Protein AF-A0A3P7K9B8-F1 (afdb_monomer)

Nearest PDB structures (foldseek):
  8fyy-assembly1_A  TM=9.669E-01  e=2.093E-11  Homo sapiens
  6ntu-assembly1_A  TM=9.648E-01  e=2.727E-11  Homo sapiens
  5xsu-assembly2_B  TM=9.622E-01  e=4.631E-11  Homo sapiens
  8u4w-assembly2_B  TM=9.549E-01  e=4.057E-11  Homo sapiens
  7kk3-assembly1_A  TM=9.601E-01  e=7.359E-11  Homo sapiens

Organism: Onchocerca ochengi (NCBI:txid42157)

Sequence (107 aa):
KLLWHGSRLTNWYSILSQGLRIAPPEAPVSGYMFGKGIYFADLSTKSANYCSPQQNKPGFLILAEVALGEMNELLQSDYHADKLPVGKSSTKGVGSIVPDPATYITL

Structure (mmCIF, N/CA/C/O backbone):
data_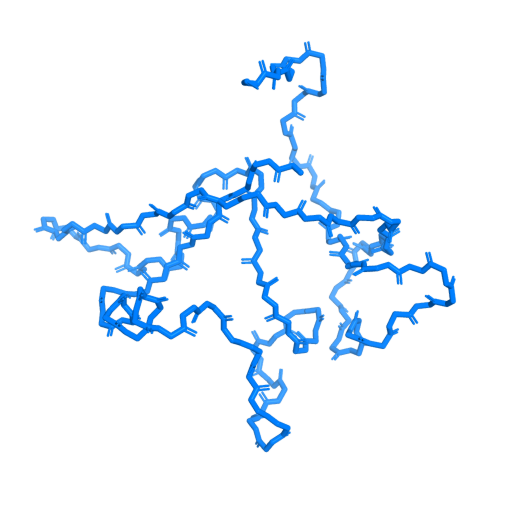AF-A0A3P7K9B8-F1
#
_entry.id   AF-A0A3P7K9B8-F1
#
loop_
_atom_site.group_PDB
_atom_site.id
_atom_site.type_symbol
_atom_site.label_atom_id
_atom_site.label_alt_id
_atom_site.label_comp_id
_atom_site.label_asym_id
_atom_site.label_entity_id
_atom_site.label_seq_id
_atom_site.pdbx_PDB_ins_code
_atom_site.Cartn_x
_atom_site.Cartn_y
_atom_site.Cartn_z
_atom_site.occupancy
_atom_site.B_iso_or_equiv
_atom_site.auth_seq_id
_atom_site.auth_comp_id
_atom_site.auth_asym_id
_atom_site.auth_atom_id
_atom_site.pdbx_PDB_model_num
ATOM 1 N N . LYS A 1 1 ? -11.457 0.436 -3.420 1.00 93.56 1 LYS A N 1
ATOM 2 C CA . LYS A 1 1 ? -10.644 1.429 -4.177 1.00 93.56 1 LYS A CA 1
ATOM 3 C C . LYS A 1 1 ? -9.490 0.704 -4.852 1.00 93.56 1 LYS A C 1
ATOM 5 O O . LYS A 1 1 ? -9.010 -0.250 -4.258 1.00 93.56 1 LYS A O 1
ATOM 10 N N . LEU A 1 2 ? -9.033 1.148 -6.023 1.00 97.38 2 LEU A N 1
ATOM 11 C CA . LEU A 1 2 ? -7.825 0.617 -6.661 1.00 97.38 2 LEU A CA 1
ATOM 12 C C . LEU A 1 2 ? -6.604 1.395 -6.143 1.00 97.38 2 LEU A C 1
ATOM 14 O O . LEU A 1 2 ? -6.563 2.614 -6.296 1.00 97.38 2 LEU A O 1
ATOM 18 N N . LEU A 1 3 ? -5.668 0.727 -5.461 1.00 98.25 3 LEU A N 1
ATOM 19 C CA . LEU A 1 3 ? -4.531 1.373 -4.785 1.00 98.25 3 LEU A CA 1
ATOM 20 C C . LEU A 1 3 ? -3.194 0.709 -5.132 1.00 98.25 3 LEU A C 1
ATOM 22 O O . LEU A 1 3 ? -3.136 -0.479 -5.447 1.00 98.25 3 LEU A O 1
ATOM 26 N N . TRP A 1 4 ? -2.113 1.480 -5.024 1.00 98.50 4 TRP A N 1
ATOM 27 C CA . TRP A 1 4 ? -0.753 1.073 -5.362 1.00 98.50 4 TRP A CA 1
ATOM 28 C C . TRP A 1 4 ? -0.047 0.370 -4.207 1.00 98.50 4 TRP A C 1
ATOM 30 O O . TRP A 1 4 ? -0.009 0.892 -3.090 1.00 98.50 4 TRP A O 1
ATOM 40 N N . HIS A 1 5 ? 0.648 -0.726 -4.502 1.00 98.25 5 HIS A N 1
ATOM 41 C CA . HIS A 1 5 ? 1.635 -1.339 -3.613 1.00 98.25 5 HIS A CA 1
ATOM 42 C C . HIS A 1 5 ? 2.971 -1.514 -4.343 1.00 98.25 5 HIS A C 1
ATOM 44 O O . HIS A 1 5 ? 3.011 -1.939 -5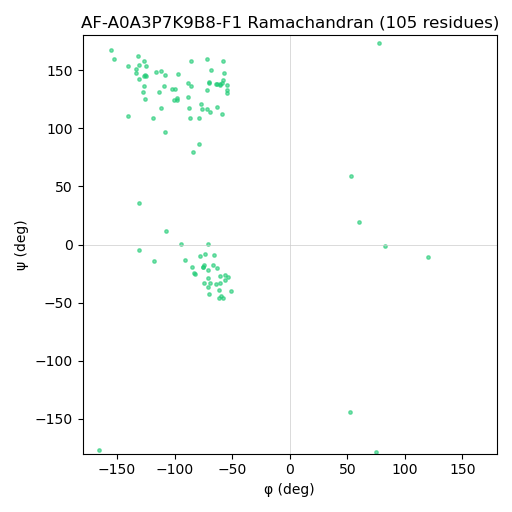.500 1.00 98.25 5 HIS A O 1
ATOM 50 N N . GLY A 1 6 ? 4.065 -1.180 -3.659 1.00 97.31 6 GLY A N 1
ATOM 51 C CA . GLY A 1 6 ? 5.428 -1.335 -4.156 1.00 97.31 6 GLY A CA 1
ATOM 52 C C . GLY A 1 6 ? 6.278 -2.125 -3.171 1.00 97.31 6 GLY A C 1
ATOM 53 O O . GLY A 1 6 ? 6.101 -2.022 -1.959 1.00 97.31 6 GLY A O 1
ATOM 54 N N . SER A 1 7 ? 7.193 -2.933 -3.699 1.00 96.38 7 SER A N 1
ATOM 55 C CA . SER A 1 7 ? 8.086 -3.781 -2.909 1.00 96.38 7 SER A CA 1
ATOM 56 C C . SER A 1 7 ? 9.382 -4.042 -3.667 1.00 96.38 7 SER A C 1
ATOM 58 O O . SER A 1 7 ? 9.441 -3.911 -4.895 1.00 96.38 7 SER A O 1
ATOM 60 N N . ARG A 1 8 ? 10.434 -4.434 -2.943 1.00 95.75 8 ARG A N 1
ATOM 61 C CA . ARG A 1 8 ? 11.726 -4.806 -3.538 1.00 95.75 8 ARG A CA 1
ATOM 62 C C . ARG A 1 8 ? 11.556 -5.943 -4.540 1.00 95.75 8 ARG A C 1
ATOM 64 O O . ARG A 1 8 ? 10.752 -6.846 -4.322 1.00 95.75 8 ARG A O 1
ATOM 71 N N . LEU A 1 9 ? 12.389 -5.942 -5.587 1.00 95.25 9 LEU A N 1
ATOM 72 C CA . LEU A 1 9 ? 12.337 -6.944 -6.657 1.00 95.25 9 LEU A CA 1
ATOM 73 C C . LEU A 1 9 ? 12.343 -8.392 -6.118 1.00 95.25 9 LEU A C 1
ATOM 75 O O . LEU A 1 9 ? 11.586 -9.241 -6.577 1.00 95.25 9 LEU A O 1
ATOM 79 N N . THR A 1 10 ? 13.145 -8.642 -5.080 1.00 95.25 10 THR A N 1
ATOM 80 C CA . THR A 1 10 ? 13.306 -9.945 -4.411 1.00 95.25 10 THR A CA 1
ATOM 81 C C . THR A 1 10 ? 12.041 -10.476 -3.739 1.00 95.25 10 THR A C 1
ATOM 83 O O . THR A 1 10 ? 11.953 -11.671 -3.480 1.00 95.25 10 THR A O 1
ATOM 86 N N . ASN A 1 11 ? 11.064 -9.613 -3.451 1.00 95.62 11 ASN A N 1
ATOM 87 C CA . ASN A 1 11 ? 9.844 -9.990 -2.739 1.00 95.62 11 ASN A CA 1
ATOM 88 C C . ASN A 1 11 ? 8.718 -10.421 -3.692 1.00 95.62 11 ASN A C 1
ATOM 90 O O . ASN A 1 11 ? 7.729 -10.994 -3.250 1.00 95.62 11 ASN A O 1
ATOM 94 N N . TRP A 1 12 ? 8.829 -10.160 -4.998 1.00 95.94 12 TRP A N 1
ATOM 95 C CA . TRP A 1 12 ? 7.706 -10.381 -5.916 1.00 95.94 12 TRP A CA 1
ATOM 96 C C . TRP A 1 12 ? 7.368 -11.846 -6.134 1.00 95.94 12 TRP A C 1
ATOM 98 O O . TRP A 1 12 ? 6.193 -12.170 -6.265 1.00 95.94 12 TRP A O 1
ATOM 108 N N . TYR A 1 13 ? 8.358 -12.741 -6.109 1.00 96.38 13 TYR A N 1
ATOM 109 C CA . TYR A 1 13 ? 8.077 -14.171 -6.203 1.00 96.38 13 TYR A CA 1
ATOM 110 C C . TYR A 1 13 ? 7.148 -14.637 -5.072 1.00 96.38 13 TYR A C 1
ATOM 112 O O . TYR A 1 13 ? 6.157 -15.318 -5.333 1.00 96.38 13 TYR A O 1
ATOM 120 N N . SER A 1 14 ? 7.411 -14.234 -3.823 1.00 96.31 14 SER A N 1
ATOM 121 C CA . SER A 1 14 ? 6.542 -14.592 -2.696 1.00 96.31 14 SER A CA 1
ATOM 122 C C . SER A 1 14 ? 5.197 -13.871 -2.769 1.00 96.31 14 SER A C 1
ATOM 124 O O . SER A 1 14 ? 4.171 -14.518 -2.600 1.00 96.31 14 SER A O 1
ATOM 126 N N . ILE A 1 15 ? 5.166 -12.577 -3.105 1.00 96.94 15 ILE A N 1
ATOM 127 C CA . ILE A 1 15 ? 3.910 -11.815 -3.227 1.00 96.94 15 ILE A CA 1
ATOM 128 C C . ILE A 1 15 ? 2.981 -12.426 -4.285 1.00 96.94 15 ILE A C 1
ATOM 130 O O . ILE A 1 15 ? 1.791 -12.582 -4.031 1.00 96.94 15 ILE A O 1
ATOM 134 N N . LEU A 1 16 ? 3.503 -12.800 -5.455 1.00 96.81 16 LEU A N 1
ATOM 135 C CA . LEU A 1 16 ? 2.690 -13.368 -6.535 1.00 96.81 16 LEU A CA 1
ATOM 136 C C . LEU A 1 16 ? 2.277 -14.820 -6.263 1.00 96.81 16 LEU A C 1
ATOM 138 O O . LEU A 1 16 ? 1.187 -15.221 -6.657 1.00 96.81 16 LEU A O 1
ATOM 142 N N . SER A 1 17 ? 3.119 -15.607 -5.586 1.00 97.44 17 SER A N 1
ATOM 143 C CA . SER A 1 17 ? 2.806 -17.012 -5.277 1.00 97.44 17 SER A CA 1
ATOM 144 C C . SER A 1 17 ? 1.917 -17.190 -4.045 1.00 97.44 17 SER A C 1
ATOM 146 O O . SER A 1 17 ? 1.234 -18.204 -3.927 1.00 97.44 17 SER A O 1
ATOM 148 N N . GLN A 1 18 ? 1.940 -16.242 -3.107 1.00 96.69 18 GLN A N 1
ATOM 149 C CA . GLN A 1 18 ? 1.339 -16.403 -1.779 1.00 96.69 18 GLN A CA 1
ATOM 150 C C . GLN A 1 18 ? 0.429 -15.247 -1.351 1.00 96.69 18 GLN A C 1
ATOM 152 O O . GLN A 1 18 ? -0.175 -15.326 -0.275 1.00 96.69 18 GLN A O 1
ATOM 157 N N . GLY A 1 19 ? 0.342 -14.192 -2.160 1.00 96.25 19 GLY A N 1
ATOM 158 C CA . GLY A 1 19 ? -0.345 -12.952 -1.827 1.00 96.25 19 GLY A CA 1
ATOM 159 C C . GLY A 1 19 ? 0.452 -12.048 -0.881 1.00 96.25 19 GLY A C 1
ATOM 160 O O . GLY A 1 19 ? 1.500 -12.410 -0.340 1.00 96.25 19 GLY A O 1
ATOM 161 N N . LEU A 1 20 ? -0.078 -10.843 -0.660 1.00 96.00 20 LEU A N 1
ATOM 162 C CA . LEU A 1 20 ? 0.397 -9.943 0.391 1.00 96.00 20 LEU A CA 1
ATOM 163 C C . LEU A 1 20 ? -0.017 -10.494 1.759 1.00 96.00 20 LEU A C 1
ATOM 165 O O . LEU A 1 20 ? -1.170 -10.871 1.959 1.00 96.00 20 LEU A O 1
ATOM 169 N N . ARG A 1 21 ? 0.919 -10.524 2.710 1.00 94.56 21 ARG A N 1
ATOM 170 C CA . ARG A 1 21 ? 0.697 -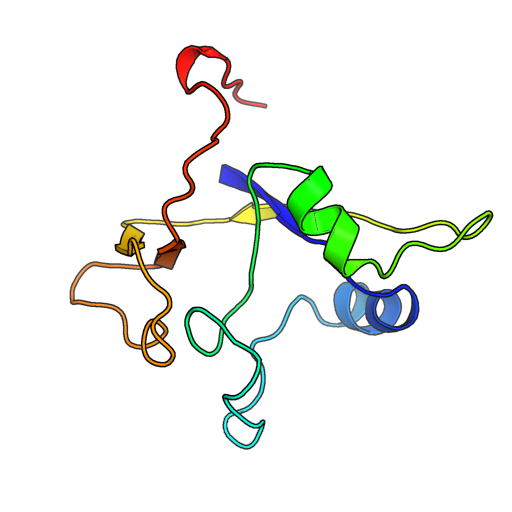11.070 4.054 1.00 94.56 21 ARG A CA 1
ATOM 171 C C . ARG A 1 21 ? 1.061 -10.053 5.117 1.00 94.56 21 ARG A C 1
ATOM 173 O O . ARG A 1 21 ? 2.003 -9.28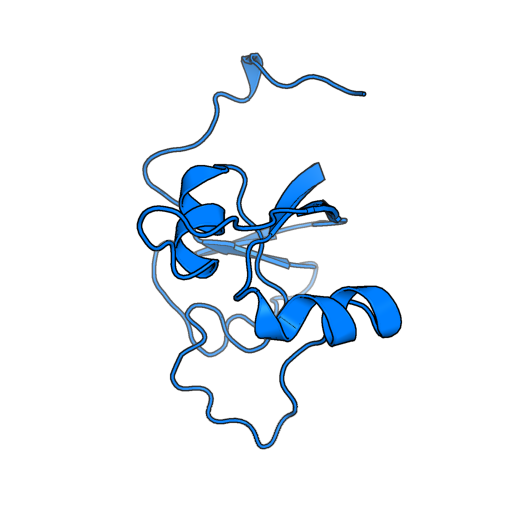0 4.958 1.00 94.56 21 ARG A O 1
ATOM 180 N N . ILE A 1 22 ? 0.315 -10.090 6.213 1.00 92.94 22 ILE A N 1
ATOM 181 C CA . ILE A 1 22 ? 0.637 -9.325 7.413 1.00 92.94 22 ILE A CA 1
ATOM 182 C C . ILE A 1 22 ? 1.883 -9.948 8.046 1.00 92.94 22 ILE A C 1
ATOM 184 O O . ILE A 1 22 ? 2.034 -11.171 8.074 1.00 92.94 22 ILE A O 1
ATOM 188 N N . ALA A 1 23 ? 2.786 -9.097 8.531 1.00 86.62 23 ALA A N 1
ATOM 189 C CA . ALA A 1 23 ? 3.960 -9.545 9.261 1.00 86.62 23 ALA A CA 1
ATOM 190 C C . ALA A 1 23 ? 3.544 -10.374 10.487 1.00 86.62 23 ALA A C 1
ATOM 192 O O . ALA A 1 23 ? 2.570 -10.026 11.160 1.00 86.62 23 ALA A O 1
ATOM 193 N N . PRO A 1 24 ? 4.271 -11.449 10.813 1.00 85.69 24 PRO A N 1
ATOM 194 C CA . PRO A 1 24 ? 3.847 -12.339 11.876 1.00 85.69 24 PRO A CA 1
ATOM 195 C C . PRO A 1 24 ? 4.034 -11.677 13.262 1.00 85.69 24 PRO A C 1
ATOM 197 O O . PRO A 1 24 ? 4.782 -10.693 13.380 1.00 85.69 24 PRO A O 1
ATOM 200 N N . PRO A 1 25 ? 3.338 -12.137 14.321 1.00 83.06 25 PRO A N 1
ATOM 201 C CA . PRO A 1 25 ? 3.327 -11.489 15.640 1.00 83.06 25 PRO A CA 1
ATOM 202 C C . PRO A 1 25 ? 4.712 -11.288 16.269 1.00 83.06 25 PRO A C 1
ATOM 204 O O . PRO A 1 25 ? 4.925 -10.284 16.947 1.00 83.06 25 PRO A O 1
ATOM 207 N N . GLU A 1 26 ? 5.661 -12.168 15.972 1.00 83.56 26 GLU A N 1
ATOM 208 C CA . GLU A 1 26 ? 7.046 -12.142 16.446 1.00 83.56 26 GLU A CA 1
ATOM 209 C C . GLU A 1 26 ? 7.931 -11.097 15.751 1.00 83.56 26 GLU A C 1
ATOM 211 O O . GLU A 1 26 ? 8.968 -10.713 16.291 1.00 83.56 26 GLU A O 1
ATOM 216 N N . ALA A 1 27 ? 7.538 -10.602 14.570 1.00 79.75 27 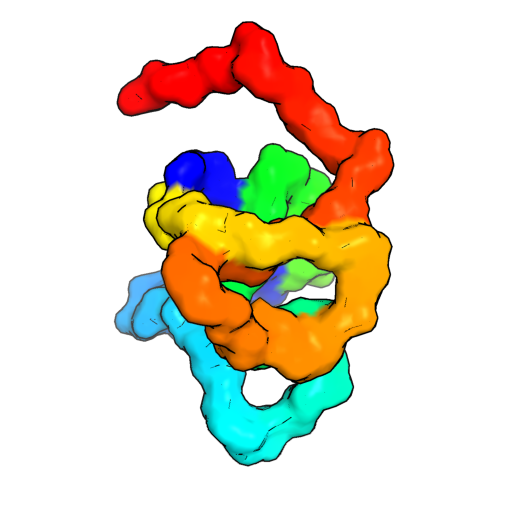ALA A N 1
ATOM 217 C CA . ALA A 1 27 ? 8.309 -9.580 13.871 1.00 79.75 27 ALA A CA 1
ATOM 218 C C . ALA A 1 27 ? 8.347 -8.274 14.694 1.00 79.75 27 ALA A C 1
ATOM 220 O O . ALA A 1 27 ? 7.302 -7.871 15.222 1.00 79.75 27 ALA A O 1
ATOM 221 N N . PRO A 1 28 ? 9.494 -7.575 14.785 1.00 75.06 28 PRO A N 1
ATOM 222 C CA . PRO A 1 28 ? 9.573 -6.297 15.488 1.00 75.06 28 PRO A CA 1
ATOM 223 C C . PRO A 1 28 ? 8.529 -5.303 14.964 1.00 75.06 28 PRO A C 1
ATOM 225 O O . PRO A 1 28 ? 8.334 -5.190 13.758 1.00 75.06 28 PRO A O 1
ATOM 228 N N . VAL A 1 29 ? 7.859 -4.571 15.860 1.00 66.62 29 VAL A N 1
ATOM 229 C CA . VAL A 1 29 ? 6.900 -3.514 15.472 1.00 66.62 29 VAL A CA 1
ATOM 230 C C . VAL A 1 29 ? 7.630 -2.292 14.889 1.00 66.62 29 VAL A C 1
ATOM 232 O O . VAL A 1 29 ? 7.056 -1.515 14.124 1.00 66.62 29 VAL A O 1
ATOM 235 N N . SER A 1 30 ? 8.921 -2.139 15.206 1.00 58.38 30 SER A N 1
ATOM 236 C CA . SER A 1 30 ? 9.780 -1.098 14.651 1.00 58.38 30 SER A CA 1
ATOM 237 C C . SER A 1 30 ? 9.835 -1.204 13.122 1.00 58.38 30 SER A C 1
ATOM 239 O O . SER A 1 30 ? 10.362 -2.161 12.561 1.00 58.38 30 SER A O 1
ATOM 241 N N . GLY A 1 31 ? 9.268 -0.203 12.444 1.00 68.56 31 GLY A N 1
ATOM 242 C CA . GLY A 1 31 ? 9.185 -0.133 10.979 1.00 68.56 31 GLY A CA 1
ATOM 243 C C . GLY A 1 31 ? 7.762 -0.058 10.415 1.00 68.56 31 GLY A C 1
ATOM 244 O O . GLY A 1 31 ? 7.609 0.262 9.237 1.00 68.56 31 GLY A O 1
ATOM 245 N N . TYR A 1 32 ? 6.726 -0.275 11.234 1.00 85.75 32 TYR A N 1
ATOM 246 C CA . TYR A 1 32 ? 5.324 -0.207 10.805 1.00 85.75 32 TYR A CA 1
ATOM 247 C C . TYR A 1 32 ? 4.616 1.034 11.356 1.00 85.75 32 TYR A C 1
ATOM 249 O O . TYR A 1 32 ? 4.125 1.031 12.479 1.00 85.75 32 TYR A O 1
ATOM 257 N N . MET A 1 33 ? 4.543 2.100 10.556 1.00 92.50 33 MET A N 1
ATOM 258 C CA . MET A 1 33 ? 4.031 3.417 10.978 1.00 92.50 33 MET A CA 1
ATOM 259 C C . MET A 1 33 ? 2.604 3.396 11.562 1.00 92.50 33 MET A C 1
ATOM 261 O O . MET A 1 33 ? 2.265 4.267 12.359 1.00 92.50 33 MET A O 1
ATOM 265 N N . PHE A 1 34 ? 1.789 2.418 11.160 1.00 96.12 34 PHE A N 1
ATOM 266 C CA . PHE A 1 34 ? 0.392 2.247 11.564 1.00 96.12 34 PHE A CA 1
ATOM 267 C C . PHE A 1 34 ? 0.090 0.811 12.031 1.00 96.12 34 PHE A C 1
ATOM 269 O O . PHE A 1 34 ? -0.970 0.263 11.736 1.00 96.12 34 PHE A O 1
ATOM 276 N N . GLY A 1 35 ? 1.047 0.167 12.705 1.00 94.56 35 GLY A N 1
ATOM 277 C CA . GLY A 1 35 ? 0.895 -1.211 13.182 1.00 94.56 35 GLY A CA 1
ATOM 278 C C . GLY A 1 35 ? 1.011 -2.269 12.078 1.00 94.56 35 GLY A C 1
ATOM 279 O O . GLY A 1 35 ? 1.299 -1.974 10.912 1.00 94.56 35 GLY A O 1
ATOM 280 N N . LYS A 1 36 ? 0.851 -3.545 12.433 1.00 93.88 36 LYS A N 1
ATOM 281 C CA . LYS A 1 36 ? 1.055 -4.644 11.479 1.00 93.88 36 LYS A CA 1
ATOM 282 C C . LYS A 1 36 ? -0.129 -4.744 10.522 1.00 93.88 36 LYS A C 1
ATOM 284 O O . LYS A 1 36 ? -1.241 -5.068 10.915 1.00 93.88 36 LYS A O 1
ATOM 289 N N . GLY A 1 37 ? 0.131 -4.517 9.241 1.00 94.44 37 GLY A N 1
ATOM 290 C CA . GLY A 1 37 ? -0.897 -4.540 8.209 1.00 94.44 37 GLY A CA 1
ATOM 291 C C . GLY A 1 37 ? -0.310 -4.594 6.807 1.00 94.44 37 GLY A C 1
ATOM 292 O O . GLY A 1 37 ? 0.907 -4.672 6.626 1.00 94.44 37 GLY A O 1
ATOM 293 N N . ILE A 1 38 ? -1.191 -4.545 5.812 1.00 96.25 38 ILE A N 1
ATOM 294 C CA . ILE A 1 38 ? -0.816 -4.426 4.403 1.00 96.25 38 ILE A CA 1
ATOM 295 C C . ILE A 1 38 ? -0.996 -2.965 3.997 1.00 96.25 38 ILE A C 1
ATOM 297 O O . ILE A 1 38 ? -2.070 -2.391 4.158 1.00 96.25 38 ILE A O 1
ATOM 301 N N . TYR A 1 39 ? 0.072 -2.366 3.479 1.00 96.62 39 TYR A N 1
ATOM 302 C CA . TYR A 1 39 ? 0.133 -0.936 3.204 1.00 96.62 39 TYR A CA 1
ATOM 303 C C . TYR A 1 39 ? -0.063 -0.653 1.717 1.00 96.62 39 TYR A C 1
ATOM 305 O O . TYR A 1 39 ? 0.575 -1.276 0.867 1.00 96.62 39 TYR A O 1
ATOM 313 N N . PHE A 1 40 ? -0.907 0.332 1.422 1.00 98.38 40 PHE A N 1
ATOM 314 C CA . PHE A 1 40 ? -1.197 0.812 0.075 1.00 98.38 40 PHE A CA 1
ATOM 315 C C . PHE A 1 40 ? -1.122 2.342 0.020 1.00 98.38 40 PHE A C 1
ATOM 317 O O . PHE A 1 40 ? -1.196 3.015 1.052 1.00 98.38 40 PHE A O 1
ATOM 324 N N . ALA A 1 41 ? -0.997 2.894 -1.185 1.00 98.19 41 ALA A N 1
ATOM 325 C CA . ALA A 1 41 ? -1.059 4.331 -1.434 1.00 98.19 41 ALA A CA 1
ATOM 326 C C . ALA A 1 41 ? -1.962 4.659 -2.628 1.00 98.19 41 ALA A C 1
ATOM 328 O O . ALA A 1 41 ? -2.088 3.882 -3.571 1.00 98.19 41 ALA A O 1
ATOM 329 N N . ASP A 1 42 ? -2.565 5.839 -2.598 1.00 97.31 42 ASP A N 1
ATOM 330 C CA . ASP A 1 42 ? -3.292 6.443 -3.719 1.00 97.31 42 ASP A CA 1
ATOM 331 C C . ASP A 1 42 ? -2.361 7.201 -4.685 1.00 97.31 42 ASP A C 1
ATOM 333 O O . ASP A 1 42 ? -2.691 7.377 -5.855 1.00 97.31 42 ASP A O 1
ATOM 337 N N . LEU A 1 43 ? -1.159 7.570 -4.234 1.00 97.38 43 LEU A N 1
ATOM 338 C CA . LEU A 1 43 ? -0.086 8.124 -5.060 1.00 97.38 43 LEU A CA 1
ATOM 339 C C . LEU A 1 43 ? 0.935 7.046 -5.447 1.00 97.38 43 LEU A C 1
ATOM 341 O O . LEU A 1 43 ? 1.557 6.419 -4.586 1.00 97.38 43 LEU A O 1
ATOM 345 N N . SER A 1 44 ? 1.172 6.878 -6.750 1.00 97.06 44 SER A N 1
ATOM 346 C CA . SER A 1 44 ? 2.094 5.865 -7.287 1.00 97.06 44 SER A CA 1
ATOM 347 C C . SER A 1 44 ? 3.538 6.059 -6.815 1.00 97.06 44 SER A C 1
ATOM 349 O O . SER A 1 44 ? 4.209 5.089 -6.464 1.00 97.06 44 SER A O 1
ATOM 351 N N . THR A 1 45 ? 4.010 7.306 -6.735 1.00 96.00 45 THR A N 1
ATOM 352 C CA . THR A 1 45 ? 5.380 7.646 -6.311 1.00 96.00 45 THR A CA 1
ATOM 353 C C . THR A 1 45 ? 5.657 7.256 -4.861 1.00 96.00 45 THR A C 1
ATOM 355 O O . THR A 1 45 ? 6.759 6.800 -4.551 1.00 96.00 45 THR A O 1
ATOM 358 N N . LYS A 1 46 ? 4.650 7.345 -3.979 1.00 96.44 46 LYS A N 1
ATOM 359 C CA . LYS A 1 46 ? 4.762 6.885 -2.588 1.00 96.44 46 LYS A CA 1
ATOM 360 C C . LYS A 1 46 ? 5.055 5.387 -2.536 1.00 96.44 46 LYS A C 1
ATOM 362 O O . LYS A 1 46 ? 5.974 4.985 -1.830 1.00 96.44 46 LYS A O 1
ATOM 367 N N . SER A 1 47 ? 4.337 4.581 -3.319 1.00 97.50 47 SER A N 1
ATOM 368 C CA . SER A 1 47 ? 4.585 3.137 -3.416 1.00 97.50 47 SER A CA 1
ATOM 369 C C . SER A 1 47 ? 5.890 2.812 -4.150 1.00 97.50 47 SER A C 1
ATOM 371 O O . SER A 1 47 ? 6.612 1.913 -3.726 1.00 97.50 47 SER A O 1
ATOM 373 N N . ALA A 1 48 ? 6.262 3.574 -5.183 1.00 97.06 48 ALA A N 1
ATOM 374 C CA . ALA A 1 48 ? 7.506 3.376 -5.935 1.00 97.06 48 ALA A CA 1
ATOM 375 C C . ALA A 1 48 ? 8.768 3.505 -5.067 1.00 97.06 48 ALA A C 1
ATOM 377 O O . ALA A 1 48 ? 9.737 2.773 -5.275 1.00 97.06 48 ALA A O 1
ATOM 378 N N . ASN A 1 49 ? 8.747 4.364 -4.044 1.00 95.44 49 ASN A N 1
ATOM 379 C CA . ASN A 1 49 ? 9.860 4.490 -3.099 1.00 95.44 49 ASN A CA 1
ATOM 380 C C . ASN A 1 49 ? 10.147 3.181 -2.335 1.00 95.44 49 ASN A C 1
ATOM 382 O O . ASN A 1 49 ? 11.298 2.909 -1.989 1.00 95.44 49 ASN A O 1
ATOM 386 N N . TYR A 1 50 ? 9.142 2.317 -2.143 1.00 95.38 50 TYR A N 1
ATOM 387 C CA . TYR A 1 50 ? 9.316 1.005 -1.507 1.00 95.38 50 TYR A CA 1
ATOM 388 C C . TYR A 1 50 ? 9.931 -0.050 -2.437 1.00 95.38 50 TYR A C 1
ATOM 390 O O . TYR A 1 50 ? 10.383 -1.098 -1.968 1.00 95.38 50 TYR A O 1
ATOM 398 N N . CYS A 1 51 ? 10.052 0.234 -3.738 1.00 96.25 51 CYS A N 1
ATOM 399 C CA . CYS A 1 51 ? 10.741 -0.648 -4.680 1.00 96.25 51 CYS A CA 1
ATOM 400 C C . CYS A 1 51 ? 12.270 -0.609 -4.524 1.00 96.25 51 CYS A C 1
ATOM 402 O O . CYS A 1 51 ? 12.955 -1.443 -5.114 1.00 96.25 51 CYS A O 1
ATOM 404 N N . SER A 1 52 ? 12.808 0.311 -3.706 1.00 94.12 52 SER A N 1
ATOM 405 C CA . SER A 1 52 ? 14.252 0.579 -3.593 1.00 94.12 52 SER A CA 1
ATOM 406 C C . SER A 1 52 ? 14.870 0.872 -4.974 1.00 94.12 52 SER A C 1
ATOM 408 O O . SER A 1 52 ? 15.741 0.117 -5.420 1.00 94.12 52 SER A O 1
ATOM 410 N N . PRO A 1 53 ? 14.379 1.919 -5.678 1.00 91.94 53 PRO A N 1
ATOM 411 C CA . PRO A 1 53 ? 14.748 2.200 -7.062 1.00 91.94 53 PRO A CA 1
ATOM 412 C C . PRO A 1 53 ? 16.258 2.410 -7.202 1.00 91.94 53 PRO A C 1
ATOM 414 O O . PRO A 1 53 ? 16.898 3.050 -6.370 1.00 91.94 53 PRO A O 1
ATOM 417 N N . GLN A 1 54 ? 16.826 1.859 -8.271 1.00 91.88 54 GLN A N 1
ATOM 418 C CA . GLN A 1 54 ? 18.236 2.000 -8.622 1.00 91.88 54 GLN A CA 1
ATOM 419 C C . GLN A 1 54 ? 18.334 2.341 -10.103 1.00 91.88 54 GLN A C 1
ATOM 421 O O . GLN A 1 54 ? 17.517 1.886 -10.906 1.00 91.88 54 GLN A O 1
ATOM 426 N N . GLN A 1 55 ? 19.347 3.126 -10.467 1.00 93.94 55 GLN A N 1
ATOM 427 C CA . GLN A 1 55 ? 19.596 3.463 -11.863 1.00 93.94 55 GLN A CA 1
ATOM 428 C C . GLN A 1 55 ? 19.725 2.178 -12.696 1.00 93.94 55 GLN A C 1
ATOM 430 O O . GLN A 1 55 ? 20.417 1.240 -12.300 1.00 93.94 55 GLN A O 1
ATOM 435 N N . ASN A 1 56 ? 19.034 2.138 -13.837 1.00 92.00 56 ASN A N 1
ATOM 436 C CA . ASN A 1 56 ? 19.014 1.009 -14.774 1.00 92.00 56 ASN A CA 1
ATOM 437 C C . ASN A 1 56 ? 18.501 -0.325 -14.197 1.00 92.00 56 ASN A C 1
ATOM 439 O O . ASN A 1 56 ? 18.764 -1.377 -14.780 1.00 92.00 56 ASN A O 1
ATOM 443 N N . LYS A 1 57 ? 17.760 -0.314 -13.081 1.00 92.62 57 LYS A N 1
ATOM 444 C CA . LYS A 1 57 ? 17.061 -1.507 -12.584 1.00 92.62 57 LYS A CA 1
ATOM 445 C C . LYS A 1 57 ? 15.547 -1.319 -12.661 1.00 92.62 57 LYS A C 1
ATOM 447 O O . LYS A 1 57 ? 15.050 -0.299 -12.184 1.00 92.62 57 LYS A O 1
ATOM 452 N N . PRO A 1 58 ? 14.804 -2.288 -13.223 1.00 93.94 58 PRO A N 1
ATOM 453 C CA . PRO A 1 58 ? 13.353 -2.222 -13.229 1.00 93.94 58 PRO A CA 1
ATOM 454 C C . PRO A 1 58 ? 12.804 -2.386 -11.808 1.00 93.94 58 PRO A C 1
ATOM 456 O O . PRO A 1 58 ? 13.384 -3.076 -10.966 1.00 93.94 58 PRO A O 1
ATOM 459 N N . GLY A 1 59 ? 11.653 -1.770 -11.565 1.00 94.69 59 GLY A N 1
ATOM 460 C CA . GLY A 1 59 ? 10.830 -1.994 -10.385 1.00 94.69 59 GLY A CA 1
ATOM 461 C C . GLY A 1 59 ? 9.422 -2.383 -10.815 1.00 94.69 59 GLY A C 1
ATOM 462 O O . GLY A 1 59 ? 8.977 -2.011 -11.899 1.00 94.69 59 GLY A O 1
ATOM 463 N N . PHE A 1 60 ? 8.723 -3.118 -9.958 1.00 96.06 60 PHE A N 1
ATOM 464 C CA . PHE A 1 60 ? 7.316 -3.434 -10.165 1.00 96.06 60 PHE A CA 1
ATOM 465 C C . PHE A 1 60 ? 6.455 -2.665 -9.174 1.00 96.06 60 PHE A C 1
ATOM 467 O O . PHE A 1 60 ? 6.846 -2.438 -8.027 1.00 96.06 60 PHE A O 1
ATOM 474 N N . LEU A 1 61 ? 5.274 -2.286 -9.640 1.00 97.38 61 LEU A N 1
ATOM 475 C CA . LEU A 1 61 ? 4.166 -1.816 -8.831 1.00 97.38 61 LEU A CA 1
ATOM 476 C C . LEU A 1 61 ? 2.971 -2.697 -9.160 1.00 97.38 61 LEU A C 1
ATOM 478 O O . LEU A 1 61 ? 2.796 -3.083 -10.316 1.00 97.38 61 LEU A O 1
ATOM 482 N N . ILE A 1 62 ? 2.141 -2.973 -8.162 1.00 97.25 62 ILE A N 1
ATOM 483 C CA . ILE A 1 62 ? 0.821 -3.553 -8.402 1.00 97.25 62 ILE A CA 1
ATOM 484 C C . ILE A 1 62 ? -0.260 -2.550 -8.051 1.00 97.25 62 ILE A C 1
ATOM 486 O O . ILE A 1 62 ? -0.106 -1.735 -7.138 1.00 97.25 62 ILE A O 1
ATOM 490 N N . LEU A 1 63 ? -1.365 -2.676 -8.773 1.00 97.69 63 LEU A N 1
ATOM 491 C CA . LEU A 1 63 ? -2.658 -2.162 -8.373 1.00 97.69 63 LEU A CA 1
ATOM 492 C C . LEU A 1 63 ? -3.470 -3.310 -7.792 1.00 97.69 63 LEU A C 1
ATOM 494 O O . LEU A 1 63 ? -3.515 -4.394 -8.372 1.00 97.69 63 LEU A O 1
ATOM 498 N N . ALA A 1 64 ? -4.102 -3.063 -6.652 1.00 97.56 64 ALA A N 1
ATOM 499 C CA . ALA A 1 64 ? -5.014 -4.008 -6.030 1.00 97.56 64 ALA A CA 1
ATOM 500 C C . ALA A 1 64 ? -6.319 -3.309 -5.666 1.00 97.56 64 ALA A C 1
ATOM 502 O O . ALA A 1 64 ? -6.322 -2.154 -5.227 1.00 97.56 64 ALA A O 1
ATOM 503 N N . GLU A 1 65 ? -7.431 -4.016 -5.838 1.00 97.81 65 GLU A N 1
ATOM 504 C CA . GLU A 1 65 ? -8.697 -3.605 -5.255 1.00 97.81 65 GLU A CA 1
ATOM 505 C C . GLU A 1 65 ? -8.639 -3.823 -3.745 1.00 97.81 65 GLU A C 1
ATOM 507 O O . GLU A 1 65 ? -8.488 -4.940 -3.255 1.00 97.81 65 GLU A O 1
ATOM 512 N N . VAL A 1 66 ? -8.740 -2.731 -2.996 1.00 97.94 66 VAL A N 1
ATOM 513 C CA . VAL A 1 66 ? -8.694 -2.737 -1.536 1.00 97.94 66 VAL A CA 1
ATOM 514 C C . VAL A 1 66 ? -10.064 -2.350 -0.995 1.00 97.94 66 VAL A C 1
ATOM 516 O O . VAL A 1 66 ? -10.559 -1.234 -1.226 1.00 97.94 66 VAL A O 1
ATOM 519 N N . ALA A 1 67 ? -10.677 -3.284 -0.269 1.00 98.00 67 ALA A N 1
ATOM 520 C CA . ALA A 1 67 ? -11.913 -3.083 0.473 1.00 98.00 67 ALA A CA 1
ATOM 521 C C . ALA A 1 67 ? -11.605 -2.354 1.790 1.00 98.00 67 ALA A C 1
ATOM 523 O O . ALA A 1 67 ? -11.362 -2.970 2.820 1.00 98.00 67 ALA A O 1
ATOM 524 N N . LEU A 1 68 ? -11.565 -1.021 1.735 1.00 98.00 68 LEU A N 1
ATOM 525 C CA . LEU A 1 68 ? -11.187 -0.190 2.885 1.00 98.00 68 LEU A CA 1
ATOM 526 C C . LEU A 1 68 ? -12.252 -0.173 3.994 1.00 98.00 68 LEU A C 1
ATOM 528 O O . LEU A 1 68 ? -11.904 0.021 5.157 1.00 98.00 68 LEU A O 1
ATOM 532 N N . GLY A 1 69 ? -13.529 -0.355 3.639 1.00 97.94 69 GLY A N 1
ATOM 533 C CA . GLY A 1 69 ? -14.649 -0.154 4.557 1.00 97.94 69 GLY A CA 1
ATOM 534 C C . GLY A 1 69 ? -14.598 1.224 5.220 1.00 97.94 69 GLY A C 1
ATOM 535 O O . GLY A 1 69 ? -14.153 2.206 4.620 1.00 97.94 69 GLY A O 1
ATOM 536 N N . GLU A 1 70 ? -15.014 1.275 6.480 1.00 98.25 70 GLU A N 1
ATOM 537 C CA . GLU A 1 70 ? -14.904 2.474 7.301 1.00 98.25 70 GLU A CA 1
ATOM 538 C C . GLU A 1 70 ? -13.468 2.662 7.802 1.00 98.25 70 GLU A C 1
ATOM 540 O O . GLU A 1 70 ? -12.916 1.815 8.509 1.00 98.25 70 GLU A O 1
ATOM 545 N N . MET A 1 71 ? -12.856 3.794 7.458 1.00 98.19 71 MET A N 1
ATOM 546 C CA . MET A 1 71 ? -11.464 4.095 7.804 1.00 98.19 71 MET A CA 1
ATOM 547 C C . MET A 1 71 ? -11.351 4.785 9.170 1.00 98.19 71 MET A C 1
ATOM 549 O O . MET A 1 71 ? -12.147 5.669 9.502 1.00 98.19 71 MET A O 1
ATOM 553 N N . ASN A 1 72 ? -10.346 4.393 9.951 1.00 98.31 72 ASN A N 1
ATOM 554 C CA . ASN A 1 72 ? -9.828 5.124 11.103 1.00 98.31 72 ASN A CA 1
ATOM 555 C C . ASN A 1 72 ? -8.775 6.130 10.614 1.00 98.31 72 ASN A C 1
ATOM 557 O O . ASN A 1 72 ? -7.702 5.729 10.160 1.00 98.31 72 ASN A O 1
ATOM 561 N N . GLU A 1 73 ? -9.091 7.422 10.640 1.00 98.06 73 GLU A N 1
ATOM 562 C CA . GLU A 1 73 ? -8.198 8.464 10.127 1.00 98.06 73 GLU A CA 1
ATOM 563 C C . GLU A 1 73 ? -7.236 8.951 11.215 1.00 98.06 73 GLU A C 1
ATOM 565 O O . GLU A 1 73 ? -7.662 9.351 12.296 1.00 98.06 73 GLU A O 1
ATOM 570 N N . LEU A 1 74 ? -5.935 8.934 10.918 1.00 98.06 74 LEU A N 1
ATOM 571 C CA . LEU A 1 74 ? -4.879 9.330 11.848 1.00 98.06 74 LEU A CA 1
ATOM 572 C C . LEU A 1 74 ? -3.967 10.382 11.210 1.00 98.06 74 LEU A C 1
ATOM 574 O O . LEU A 1 74 ? -3.480 10.204 10.093 1.00 98.06 74 LEU A O 1
ATOM 578 N N . LEU A 1 75 ? -3.714 11.472 11.940 1.00 97.19 75 LEU A N 1
ATOM 579 C CA . LEU A 1 75 ? -2.803 12.551 11.524 1.00 97.19 75 LEU A CA 1
ATOM 580 C C . LEU A 1 75 ? -1.334 12.243 11.844 1.00 97.19 75 LEU A C 1
ATOM 582 O O . LEU A 1 75 ? -0.432 12.792 11.218 1.00 97.19 75 LEU A O 1
ATOM 586 N N . GLN A 1 76 ? -1.091 11.385 12.832 1.00 96.44 76 GLN A N 1
ATOM 587 C CA . GLN A 1 76 ? 0.238 11.010 13.305 1.00 96.44 76 GLN A CA 1
ATOM 588 C C . GLN A 1 76 ? 0.383 9.491 13.305 1.00 96.44 76 GLN A C 1
ATOM 590 O O . GLN A 1 76 ? -0.612 8.770 13.327 1.00 96.44 76 GLN A O 1
ATOM 595 N N . SER A 1 77 ? 1.627 9.014 13.269 1.00 94.50 77 SER A N 1
ATOM 596 C CA . SER A 1 77 ? 1.933 7.586 13.363 1.00 94.50 77 SER A CA 1
ATOM 597 C C . SER A 1 77 ? 1.447 7.005 14.685 1.00 94.50 77 SER A C 1
ATOM 599 O O . SER A 1 77 ? 1.686 7.596 15.738 1.00 94.50 77 SER A O 1
ATOM 601 N N . ASP A 1 78 ? 0.868 5.813 14.625 1.00 94.62 78 ASP A N 1
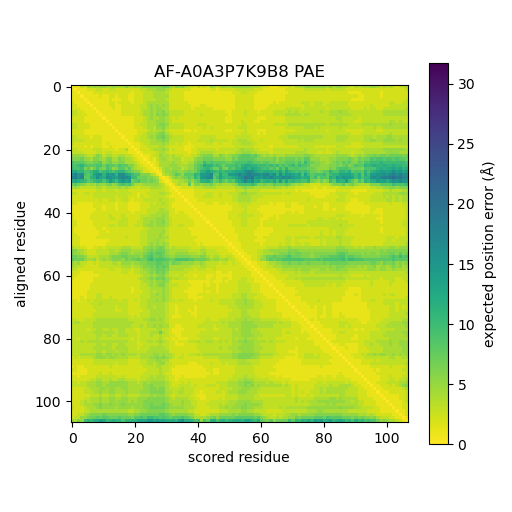ATOM 602 C CA . ASP A 1 78 ? 0.458 5.041 15.792 1.00 94.62 78 ASP A CA 1
ATOM 603 C C . ASP A 1 78 ? 0.769 3.562 15.543 1.00 94.62 78 ASP A C 1
ATOM 605 O O . ASP A 1 78 ? 0.147 2.893 14.718 1.00 94.62 78 ASP A O 1
ATOM 609 N N . TYR A 1 79 ? 1.748 3.039 16.280 1.00 92.88 79 TYR A N 1
ATOM 610 C CA . TYR A 1 79 ? 2.195 1.648 16.179 1.00 92.88 79 TYR A CA 1
ATOM 611 C C . TYR A 1 79 ? 1.132 0.625 16.613 1.00 92.88 79 TYR A C 1
ATOM 613 O O . TYR A 1 79 ? 1.333 -0.571 16.404 1.00 92.88 79 TYR A O 1
ATOM 621 N N . HIS A 1 80 ? 0.023 1.076 17.203 1.00 92.88 80 HIS A N 1
ATOM 622 C CA . HIS A 1 80 ? -1.124 0.262 17.598 1.00 92.88 80 HIS A CA 1
ATOM 623 C C . HIS A 1 80 ? -2.352 0.468 16.705 1.00 92.88 80 HIS A C 1
ATOM 625 O O . HIS A 1 80 ? -3.432 -0.016 17.040 1.00 92.88 80 HIS A O 1
ATOM 631 N N . ALA A 1 81 ? -2.211 1.144 15.561 1.00 95.12 81 ALA A N 1
ATOM 632 C CA . ALA A 1 81 ? -3.326 1.402 14.650 1.00 95.12 81 ALA A CA 1
ATOM 633 C C . ALA A 1 81 ? -3.838 0.160 13.890 1.00 95.12 81 ALA A C 1
ATOM 635 O O . ALA A 1 81 ? -4.786 0.265 13.108 1.00 95.12 81 ALA A O 1
ATOM 636 N N . ASP A 1 82 ? -3.244 -1.011 14.128 1.00 92.62 82 ASP A N 1
ATOM 637 C CA . ASP A 1 82 ? -3.795 -2.321 13.770 1.00 92.62 82 ASP A CA 1
ATOM 638 C C . ASP A 1 82 ? -4.930 -2.757 14.717 1.00 92.62 82 ASP A C 1
ATOM 640 O O . ASP A 1 82 ? -5.775 -3.575 14.347 1.00 92.62 82 ASP A O 1
ATOM 644 N N . LYS A 1 83 ? -5.020 -2.160 15.912 1.00 94.62 83 LYS A N 1
ATOM 645 C CA . LYS A 1 83 ? -6.156 -2.293 16.833 1.00 94.62 83 LYS A CA 1
ATOM 646 C C . LYS A 1 83 ? -7.251 -1.300 16.453 1.00 94.62 83 LYS A C 1
ATOM 648 O O . LYS A 1 83 ? -7.385 -0.227 17.039 1.00 94.62 83 LYS A O 1
ATOM 653 N N . LEU A 1 84 ? -8.025 -1.662 15.437 1.00 95.94 84 LEU A N 1
ATOM 654 C CA . LEU A 1 84 ? -9.064 -0.796 14.890 1.00 95.94 84 LEU A CA 1
ATOM 655 C C . LEU A 1 84 ? -10.174 -0.493 15.917 1.00 95.94 84 LEU A C 1
ATOM 657 O O . LEU A 1 84 ? -10.632 -1.405 16.613 1.00 95.94 84 LEU A O 1
ATOM 661 N N . PRO A 1 85 ? -10.655 0.764 15.991 1.00 97.00 85 PRO A N 1
ATOM 662 C CA . PRO A 1 85 ? -11.860 1.099 16.741 1.00 97.00 85 PRO A CA 1
ATOM 663 C C . PRO A 1 85 ? -13.082 0.316 16.248 1.00 97.00 85 PRO A C 1
ATOM 665 O O . PRO A 1 85 ? -13.146 -0.115 15.094 1.00 97.00 85 PRO A O 1
ATOM 668 N N . VAL A 1 86 ? -14.094 0.187 17.109 1.00 97.75 86 VAL A N 1
ATOM 669 C CA . VAL A 1 86 ? -15.351 -0.491 16.764 1.00 97.75 86 VAL A CA 1
ATOM 670 C C . VAL A 1 86 ? -15.962 0.130 15.506 1.00 97.75 86 VAL A C 1
ATOM 672 O O . VAL A 1 86 ? -16.102 1.347 15.399 1.00 97.75 86 VAL A O 1
ATOM 675 N N . GLY A 1 87 ? -16.322 -0.726 14.548 1.00 97.56 87 GLY A N 1
ATOM 676 C CA . GLY A 1 87 ? -16.927 -0.320 13.280 1.00 97.56 87 GLY A CA 1
ATOM 677 C C . GLY A 1 87 ? -15.937 0.134 12.205 1.00 97.56 87 GLY A C 1
ATOM 678 O O . GLY A 1 87 ? -16.381 0.445 11.106 1.00 97.56 87 GLY A O 1
ATOM 679 N N . LYS A 1 88 ? -14.624 0.159 12.474 1.00 98.06 88 LYS A N 1
ATOM 680 C CA . LYS A 1 88 ? -13.592 0.464 11.470 1.00 98.06 88 LYS A CA 1
ATOM 681 C C . LYS A 1 88 ? -12.987 -0.811 10.883 1.00 98.06 88 LYS A C 1
ATOM 683 O O . LYS A 1 88 ? -12.848 -1.819 11.570 1.00 98.06 88 LYS A O 1
ATOM 688 N N . SER A 1 89 ? -12.620 -0.757 9.605 1.00 98.19 89 SER A N 1
ATOM 689 C CA . SER A 1 89 ? -12.061 -1.887 8.842 1.00 98.19 89 SER A CA 1
ATOM 690 C C . SER A 1 89 ? -10.641 -1.634 8.338 1.00 98.19 89 SER A C 1
ATOM 692 O O . SER A 1 89 ? -9.957 -2.572 7.937 1.00 98.19 89 SER A O 1
ATOM 694 N N . SER A 1 90 ? -10.176 -0.385 8.359 1.00 98.38 90 SER A N 1
ATOM 695 C CA . SER A 1 90 ? -8.813 -0.033 7.958 1.00 98.38 90 SER A CA 1
ATOM 696 C C . SER A 1 90 ? -8.344 1.266 8.612 1.00 98.38 90 SER A C 1
ATOM 698 O O . SER A 1 90 ? -9.142 2.013 9.175 1.00 98.38 90 SER A O 1
ATOM 700 N N . THR A 1 91 ? -7.044 1.540 8.525 1.00 98.38 91 THR A N 1
ATOM 701 C CA . THR A 1 91 ? -6.427 2.785 8.994 1.00 98.38 91 THR A CA 1
ATOM 702 C C . THR A 1 91 ? -5.982 3.628 7.804 1.00 98.38 91 THR A C 1
ATOM 704 O O . THR A 1 91 ? -5.370 3.118 6.863 1.00 98.38 91 THR A O 1
ATOM 707 N N . LYS A 1 92 ? -6.249 4.934 7.860 1.00 98.12 92 LYS A N 1
ATOM 708 C CA . LYS A 1 92 ? -5.812 5.921 6.870 1.00 98.12 92 LYS A CA 1
ATOM 709 C C . LYS A 1 92 ? -4.919 6.959 7.541 1.00 98.12 92 LYS A C 1
ATOM 711 O O . LYS A 1 92 ? -5.396 7.823 8.270 1.00 98.12 92 LYS A O 1
ATOM 716 N N . GLY A 1 93 ? -3.626 6.906 7.234 1.00 97.75 93 GLY A N 1
ATOM 717 C CA . GLY A 1 93 ? -2.716 8.011 7.526 1.00 97.75 93 GLY A CA 1
ATOM 718 C C . GLY A 1 93 ? -3.043 9.203 6.628 1.00 97.75 93 GLY A C 1
ATOM 719 O O . GLY A 1 93 ? -2.894 9.109 5.406 1.00 97.75 93 GLY A O 1
ATOM 720 N N . VAL A 1 94 ? -3.509 10.303 7.214 1.00 97.38 94 VAL A N 1
ATOM 721 C CA . VAL A 1 94 ? -3.956 11.490 6.476 1.00 97.38 94 VAL A CA 1
ATOM 722 C C . VAL A 1 94 ? -2.740 12.301 6.027 1.00 97.38 94 VAL A C 1
ATOM 724 O O . VAL A 1 94 ? -2.038 12.901 6.836 1.00 97.38 94 VAL A O 1
ATOM 727 N N . GLY A 1 95 ? -2.473 12.287 4.719 1.00 95.38 95 GLY A N 1
ATOM 728 C CA . GLY A 1 95 ? -1.418 13.087 4.098 1.00 95.38 95 GLY A CA 1
ATOM 729 C C . GLY A 1 95 ? -1.880 14.504 3.752 1.00 95.38 95 GLY A C 1
ATOM 730 O O . GLY A 1 95 ? -3.068 14.749 3.564 1.00 95.38 95 GLY A O 1
ATOM 731 N N . SER A 1 96 ? -0.928 15.428 3.609 1.00 96.31 96 SER A N 1
ATOM 732 C CA . SER A 1 96 ? -1.185 16.804 3.154 1.00 96.31 96 SER A CA 1
ATOM 733 C C . SER A 1 96 ? -1.469 16.917 1.652 1.00 96.31 96 SER A C 1
ATOM 735 O O . SER A 1 96 ? -1.990 17.932 1.202 1.00 96.31 96 SER A O 1
ATOM 737 N N . ILE A 1 97 ? -1.112 15.890 0.875 1.00 96.44 97 ILE A N 1
ATOM 738 C CA . ILE A 1 97 ? -1.299 15.820 -0.575 1.00 96.44 97 ILE A CA 1
ATOM 739 C C . ILE A 1 97 ? -2.065 14.537 -0.886 1.00 96.44 97 ILE A C 1
ATOM 741 O O . ILE A 1 97 ? -1.627 13.451 -0.501 1.00 96.44 97 ILE A O 1
ATOM 745 N N . VAL A 1 98 ? -3.187 14.673 -1.593 1.00 95.81 98 VAL A N 1
ATOM 746 C CA . VAL A 1 98 ? -4.049 13.570 -2.037 1.00 95.81 98 VAL A CA 1
ATOM 747 C C . VAL A 1 98 ? -4.566 13.845 -3.453 1.00 95.81 98 VAL A C 1
ATOM 749 O O . VAL A 1 98 ? -4.673 15.012 -3.838 1.00 95.81 98 VAL A O 1
ATOM 752 N N . PRO A 1 99 ? -4.904 12.809 -4.238 1.00 96.31 99 PRO A N 1
ATOM 753 C CA . PRO A 1 99 ? -5.615 12.989 -5.499 1.00 96.31 99 PRO A CA 1
ATOM 754 C C . PRO A 1 99 ? -6.984 13.648 -5.281 1.00 96.31 99 PRO A C 1
ATOM 756 O O . PRO A 1 99 ? -7.714 13.250 -4.369 1.00 96.31 99 PRO A O 1
ATOM 759 N N . ASP A 1 100 ? -7.340 14.607 -6.138 1.00 96.44 100 ASP A N 1
ATOM 760 C CA . ASP A 1 100 ? -8.631 15.300 -6.090 1.00 96.44 100 ASP A CA 1
ATOM 761 C C . ASP A 1 100 ? -9.784 14.304 -6.333 1.00 96.44 100 ASP A C 1
ATOM 763 O O . ASP A 1 100 ? -9.844 13.709 -7.415 1.00 96.44 100 ASP A O 1
ATOM 767 N N .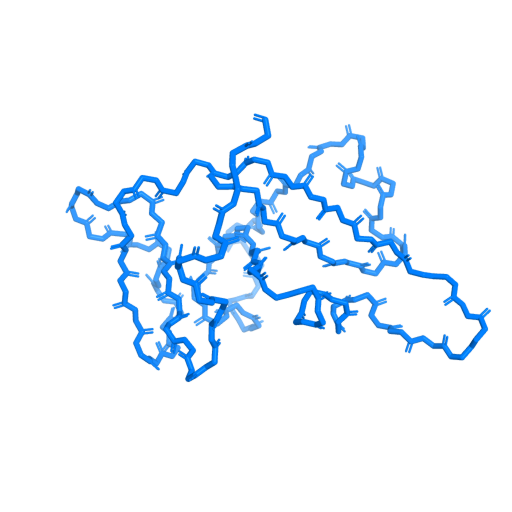 PRO A 1 101 ? -10.711 14.117 -5.371 1.00 94.38 101 PRO A N 1
ATOM 768 C CA . PRO A 1 101 ? -11.867 13.238 -5.529 1.00 94.38 101 PRO A CA 1
ATOM 769 C C . PRO A 1 101 ? -12.727 13.521 -6.764 1.00 94.38 101 PRO A C 1
ATOM 771 O O . PRO A 1 101 ? -13.331 12.588 -7.293 1.00 94.38 101 PRO A O 1
ATOM 774 N N . ALA A 1 102 ? -12.763 14.765 -7.256 1.00 97.31 102 ALA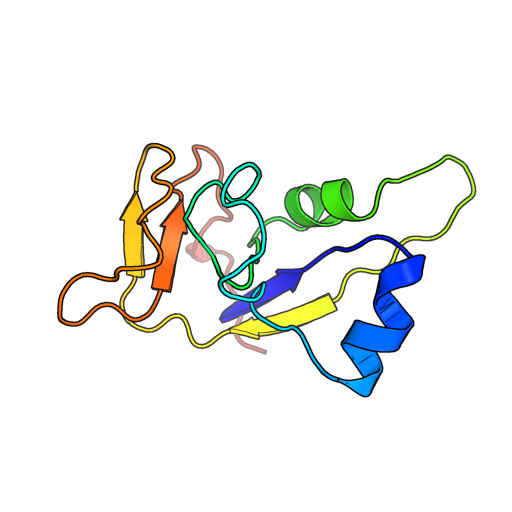 A N 1
ATOM 775 C CA . ALA A 1 102 ? -13.501 15.120 -8.469 1.00 97.31 102 ALA A CA 1
ATOM 776 C C . ALA A 1 102 ? -12.919 14.479 -9.744 1.00 97.31 102 ALA A C 1
ATOM 778 O O . ALA A 1 102 ? -13.602 14.394 -10.760 1.00 97.31 102 ALA A O 1
ATOM 779 N N . THR A 1 103 ? -11.670 14.008 -9.693 1.00 96.81 103 THR A N 1
ATOM 780 C CA . THR A 1 103 ? -10.978 13.372 -10.828 1.00 96.81 103 THR A CA 1
ATOM 781 C C . THR A 1 103 ? -11.098 11.848 -10.839 1.00 96.81 103 THR A C 1
ATOM 783 O O . THR A 1 103 ? -10.532 11.188 -11.711 1.00 96.81 103 THR A O 1
ATOM 786 N N . TYR A 1 104 ? -11.798 11.259 -9.865 1.00 95.56 104 TYR A N 1
ATOM 787 C CA . TYR A 1 104 ? -11.882 9.807 -9.745 1.00 95.56 104 TYR A CA 1
ATOM 788 C C . TYR A 1 104 ? -12.718 9.210 -10.874 1.00 95.56 104 TYR A C 1
ATOM 790 O O . TYR A 1 104 ? -13.781 9.717 -11.223 1.00 95.56 104 TYR A O 1
ATOM 798 N N . ILE A 1 105 ? -12.244 8.080 -11.395 1.00 95.94 105 ILE A N 1
ATOM 799 C CA . ILE A 1 105 ? -12.954 7.278 -12.387 1.00 95.94 105 ILE A CA 1
ATOM 800 C C . ILE A 1 105 ? -13.296 5.910 -11.801 1.00 95.94 105 ILE A C 1
ATOM 802 O O . ILE A 1 105 ? -12.560 5.368 -10.971 1.00 95.94 105 ILE A O 1
ATOM 806 N N . THR A 1 106 ? -14.418 5.354 -12.242 1.00 92.00 106 THR A N 1
ATOM 807 C CA . THR A 1 106 ? -14.775 3.952 -12.018 1.00 92.00 106 THR A CA 1
ATOM 808 C C . THR A 1 106 ? -14.398 3.18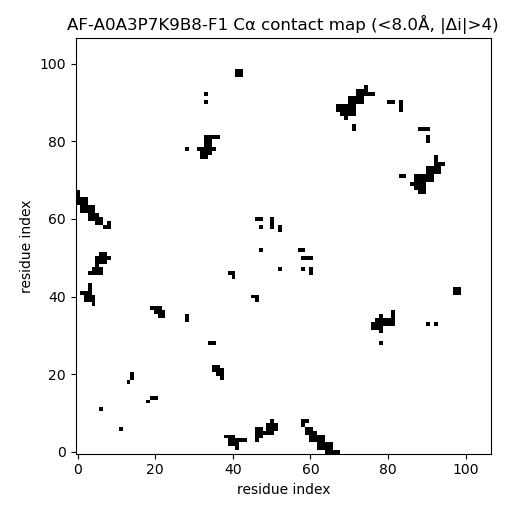0 -13.274 1.00 92.00 106 THR A C 1
ATOM 810 O O . THR A 1 106 ? -14.768 3.595 -14.372 1.00 92.00 106 THR A O 1
ATOM 813 N N . LEU A 1 107 ? -13.602 2.127 -13.100 1.00 79.88 107 LEU A N 1
ATOM 814 C CA . LEU A 1 107 ? -13.211 1.209 -14.169 1.00 79.88 107 LEU A CA 1
ATOM 815 C C . LEU A 1 107 ? -14.262 0.115 -14.348 1.00 79.88 107 LEU A C 1
ATOM 817 O O . LEU A 1 107 ? -14.897 -0.242 -13.329 1.00 79.88 107 LEU A O 1
#

InterPro domains:
  IPR012317 Poly(ADP-ribose) polymerase, catalytic domain [PF00644] (1-100)
  IPR012317 Poly(ADP-ribose) polymerase, catalytic domain [PS51059] (1-107)
  IPR050800 ADP-ribosyltransferase diphtheria toxin-like [PTHR10459] (1-106)

Secondary structure (DSSP, 8-state):
-EEEEE--GGGHHHHHHH---PPPTTS-STT-BTBSS---BSSHHHHHGGG---TT----EEEEE----SEEEESS--TTTTSPPTT--EEEE--S----GGG----

Foldseek 3Di:
DWWKAWAAPVCVVCCVVPNDDWDDPPDDLPPPQQATDGDTHQDHVVRNVNRVDDPPDDTDMDIDDDPQFAEDEDQGGDNPNVVPDPRGDYYDHDDPDDPDPVPDDDD

Mean predicted aligned error: 3.31 Å

pLDDT: mean 94.24, std 6.55, range [58.38, 98.5]

Solvent-accessible surface area (backbone atoms only — not comparable to full-atom values): 6812 Å² total; per-residue (Å²): 87,78,29,25,35,35,43,40,72,86,49,46,66,53,37,75,75,70,45,88,69,60,69,58,93,87,53,75,69,83,88,35,62,50,16,73,57,83,77,72,29,89,48,61,68,70,18,48,61,47,19,65,80,50,92,99,50,88,72,58,73,45,78,43,82,43,88,45,76,43,64,45,78,34,85,64,79,35,66,61,45,56,67,59,59,92,85,39,67,36,68,38,78,60,66,99,72,77,83,62,76,91,74,68,78,86,131

Radius of gyration: 14.76 Å; Cα contacts (8 Å, |Δi|>4): 147; chains: 1; bounding box: 36×34×32 Å